Protein AF-A0A4Q4BDW3-F1 (afdb_monomer_lite)

pLDDT: mean 86.19, std 11.63, range [43.72, 97.38]

Sequence (101 aa):
MTHELFLALLGFAFVTSVTPGPNNMMLLASGVNFGFRRTLPHMLGISIGHALMVFLVGLGLAEVFKAWPPALVVLKVASVAYMLWLAWKIAQSGALGEGRA

Foldseek 3Di:
DVVVVVVVVVVVCVVVVPDDDPLVVVLVVCCLAPNDVRSVVSVVVVVVVVVVVVVVCVVDVVVVCVVPVVVVVVVVVVVVVVVVVVVVVVVPPPDDPPRDD

Secondary structure (DSSP, 8-state):
-HHHHHHHHHHHHHHHHHS--HHHHHHHHHHHHH-HHHHHHHHHHHHHHHHHHHHHIIIIIHHHHHH-HHHHHHHHHHHHHHHHHHHHHHHHS--------

Structure (mmCIF, N/CA/C/O backbone):
data_AF-A0A4Q4BDW3-F1
#
_entry.id   AF-A0A4Q4BDW3-F1
#
loop_
_atom_site.group_PDB
_atom_site.id
_atom_site.type_symbol
_atom_site.label_atom_id
_atom_site.label_alt_id
_atom_site.label_comp_id
_atom_site.label_asym_id
_atom_site.label_entity_id
_atom_site.label_seq_id
_atom_site.pdbx_PDB_ins_code
_atom_site.Cartn_x
_atom_site.Cartn_y
_atom_site.Cartn_z
_atom_site.occupancy
_atom_site.B_iso_or_equiv
_atom_site.auth_seq_id
_atom_site.auth_comp_id
_atom_site.auth_asym_id
_atom_site.auth_atom_id
_atom_site.pdbx_PDB_model_num
ATOM 1 N N . MET A 1 1 ? -10.631 -11.082 -23.581 1.00 63.12 1 MET A N 1
ATOM 2 C CA . MET A 1 1 ? -9.622 -10.060 -23.221 1.00 63.12 1 MET A CA 1
ATOM 3 C C . MET A 1 1 ? -10.125 -9.097 -22.147 1.00 63.12 1 MET A C 1
ATOM 5 O O . MET A 1 1 ? -9.585 -9.127 -21.054 1.00 63.12 1 MET A O 1
ATOM 9 N N . THR A 1 2 ? -11.181 -8.308 -22.369 1.00 83.25 2 THR A N 1
ATOM 10 C CA . THR A 1 2 ? -11.708 -7.375 -21.344 1.00 83.25 2 THR A CA 1
ATOM 11 C C . THR A 1 2 ? -12.345 -8.072 -20.137 1.00 83.25 2 THR A C 1
ATOM 13 O O . THR A 1 2 ? -12.089 -7.676 -19.005 1.00 83.25 2 THR A O 1
ATOM 16 N N . HIS A 1 3 ? -13.119 -9.143 -20.348 1.00 88.06 3 HIS A N 1
ATOM 17 C CA . HIS A 1 3 ? -13.745 -9.896 -19.249 1.00 88.06 3 HIS A CA 1
ATOM 18 C C . HIS A 1 3 ? -12.726 -10.610 -18.353 1.00 88.06 3 HIS A C 1
ATOM 20 O O . HIS A 1 3 ? -12.869 -10.598 -17.137 1.00 88.06 3 HIS A O 1
ATOM 26 N N . GLU A 1 4 ? -11.669 -11.176 -18.937 1.00 92.06 4 GLU A N 1
ATOM 27 C CA . GLU A 1 4 ? -10.588 -11.812 -18.174 1.00 92.06 4 GLU A CA 1
ATOM 28 C C . GLU A 1 4 ? -9.819 -10.796 -17.328 1.00 92.06 4 GLU A C 1
ATOM 30 O O . GLU A 1 4 ? -9.557 -11.055 -16.158 1.00 92.06 4 GLU A O 1
ATOM 35 N N . LEU A 1 5 ? -9.525 -9.613 -17.881 1.00 91.31 5 LEU A N 1
ATOM 36 C CA . LEU A 1 5 ? -8.869 -8.542 -17.133 1.00 91.31 5 LEU A CA 1
ATOM 37 C C . LEU A 1 5 ? -9.754 -8.028 -15.990 1.00 91.31 5 LEU A C 1
ATOM 39 O O . LEU A 1 5 ? -9.260 -7.772 -14.897 1.00 91.31 5 LEU A O 1
ATOM 43 N N . PHE A 1 6 ? -11.063 -7.914 -16.226 1.00 90.56 6 PHE A N 1
ATOM 44 C CA . PHE A 1 6 ? -12.021 -7.528 -15.193 1.00 90.56 6 PHE A CA 1
ATOM 45 C C . PHE A 1 6 ? -12.088 -8.560 -14.062 1.00 90.56 6 PHE A C 1
ATOM 47 O O . PHE A 1 6 ? -12.015 -8.191 -12.893 1.00 90.56 6 PHE A O 1
ATOM 54 N N . LEU A 1 7 ? -12.156 -9.853 -14.393 1.00 94.81 7 LEU A N 1
ATOM 55 C CA . LEU A 1 7 ? -12.129 -10.930 -13.401 1.00 94.81 7 LEU A CA 1
ATOM 56 C C . LEU A 1 7 ? -10.799 -10.967 -12.631 1.00 94.81 7 LEU A C 1
ATOM 58 O O . LEU A 1 7 ? -10.807 -11.130 -11.412 1.00 94.81 7 LEU A O 1
ATOM 62 N N . ALA A 1 8 ? -9.666 -10.750 -13.307 1.00 92.81 8 ALA A N 1
ATOM 63 C CA . ALA A 1 8 ? -8.356 -10.656 -12.665 1.00 92.81 8 ALA A CA 1
ATOM 64 C C . ALA A 1 8 ? -8.265 -9.452 -11.714 1.00 92.81 8 ALA A C 1
ATOM 66 O O . ALA A 1 8 ? -7.777 -9.588 -10.592 1.00 92.81 8 ALA A O 1
ATOM 67 N N . LEU A 1 9 ? -8.782 -8.290 -12.127 1.00 90.00 9 LEU A N 1
ATOM 68 C CA . LEU A 1 9 ? -8.849 -7.091 -11.293 1.00 90.00 9 LEU A CA 1
ATOM 69 C C . LEU A 1 9 ? -9.739 -7.313 -10.066 1.00 90.00 9 LEU A C 1
ATOM 71 O O . LEU A 1 9 ? -9.352 -6.929 -8.966 1.00 90.00 9 LEU A O 1
ATOM 75 N N . LEU A 1 10 ? -10.898 -7.959 -10.234 1.00 91.81 10 LEU A N 1
ATOM 76 C CA . LEU A 1 10 ? -11.780 -8.319 -9.124 1.00 91.81 10 LEU A CA 1
ATOM 77 C C . LEU A 1 10 ? -11.086 -9.257 -8.132 1.00 91.81 10 LEU A C 1
ATOM 79 O O . LEU A 1 10 ? -11.134 -9.009 -6.929 1.00 91.81 10 LEU A O 1
ATOM 83 N N . GLY A 1 11 ? -10.408 -10.298 -8.623 1.00 94.00 11 GLY A N 1
ATOM 84 C CA . GLY A 1 11 ? -9.644 -11.217 -7.779 1.00 94.00 11 GLY A CA 1
ATOM 85 C C . GLY A 1 11 ? -8.533 -10.502 -7.009 1.00 94.00 11 GLY A C 1
ATOM 86 O O . GLY A 1 11 ? -8.409 -10.668 -5.796 1.00 94.00 11 GLY A O 1
ATOM 87 N N . PHE A 1 12 ? -7.771 -9.642 -7.688 1.00 89.44 12 PHE A N 1
ATOM 88 C CA . PHE A 1 12 ? -6.740 -8.819 -7.062 1.00 89.44 12 PHE A CA 1
ATOM 89 C C . PHE A 1 12 ? -7.318 -7.884 -5.990 1.00 89.44 12 PHE A C 1
ATOM 91 O O . PHE A 1 12 ? -6.817 -7.853 -4.865 1.00 89.44 12 PHE A O 1
ATOM 98 N N . ALA A 1 13 ? -8.389 -7.153 -6.309 1.00 88.00 13 ALA A N 1
ATOM 99 C CA . ALA A 1 13 ? -9.048 -6.236 -5.384 1.00 88.00 13 ALA A CA 1
ATOM 100 C C . ALA A 1 13 ? -9.581 -6.968 -4.147 1.00 88.00 13 ALA A C 1
ATOM 102 O O . ALA A 1 13 ? -9.402 -6.488 -3.029 1.00 88.00 13 ALA A O 1
ATOM 103 N N . PHE A 1 14 ? -10.183 -8.146 -4.329 1.00 89.38 14 PHE A N 1
ATOM 104 C CA . PHE A 1 14 ? -10.676 -8.971 -3.231 1.00 89.38 14 PHE A CA 1
ATOM 105 C C . PHE A 1 14 ? -9.542 -9.423 -2.309 1.00 89.38 14 PHE A C 1
ATOM 107 O O . PHE A 1 14 ? -9.590 -9.155 -1.110 1.00 89.38 14 PHE A O 1
ATOM 114 N N . VAL A 1 15 ? -8.496 -10.051 -2.859 1.00 89.62 15 VAL A N 1
ATOM 115 C CA . VAL A 1 15 ? -7.368 -10.559 -2.062 1.00 89.62 15 VAL A CA 1
ATOM 116 C C . VAL A 1 15 ? -6.703 -9.420 -1.294 1.00 89.62 15 VAL A C 1
ATOM 118 O O . VAL A 1 15 ? -6.548 -9.515 -0.082 1.00 89.62 15 VAL A O 1
ATOM 121 N N . THR A 1 16 ? -6.380 -8.316 -1.968 1.00 81.81 16 THR A N 1
ATOM 122 C CA . THR A 1 16 ? -5.709 -7.168 -1.337 1.00 81.81 16 THR A CA 1
ATOM 123 C C . THR A 1 16 ? -6.578 -6.447 -0.306 1.00 81.81 16 THR A C 1
ATOM 125 O O . THR A 1 16 ? -6.050 -5.931 0.678 1.00 81.81 16 THR A O 1
ATOM 128 N N . SER A 1 17 ? -7.903 -6.439 -0.483 1.00 82.75 17 SER A N 1
ATOM 129 C CA . SER A 1 17 ? -8.828 -5.814 0.471 1.00 82.75 17 SER A CA 1
ATOM 130 C C . SER A 1 17 ? -9.103 -6.688 1.691 1.00 82.75 17 SER A C 1
ATOM 132 O O . SER A 1 17 ? -9.281 -6.154 2.780 1.00 82.75 17 SER A O 1
ATOM 134 N N . VAL A 1 18 ? -9.132 -8.015 1.538 1.00 82.62 18 VAL A N 1
ATOM 135 C CA . VAL A 1 18 ? -9.395 -8.949 2.646 1.00 82.62 18 VAL A CA 1
ATOM 136 C C . VAL A 1 18 ? -8.133 -9.222 3.467 1.00 82.62 18 VAL A C 1
ATOM 138 O O . VAL A 1 18 ? -8.227 -9.493 4.664 1.00 82.62 18 VAL A O 1
ATOM 141 N N . THR A 1 19 ? -6.940 -9.124 2.870 1.00 83.12 19 THR A N 1
ATOM 142 C CA . THR A 1 19 ? -5.692 -9.356 3.607 1.00 83.12 19 THR A CA 1
ATOM 143 C C . THR A 1 19 ? -5.500 -8.344 4.742 1.00 83.12 19 THR A C 1
ATOM 145 O O . THR A 1 19 ? -5.667 -7.137 4.528 1.00 83.12 19 THR A O 1
ATOM 148 N N . PRO A 1 20 ? -5.118 -8.794 5.952 1.00 74.50 20 PRO A N 1
ATOM 149 C CA . PRO A 1 20 ? -4.786 -7.887 7.039 1.00 74.50 20 PRO A CA 1
ATOM 150 C C . PRO A 1 20 ? -3.531 -7.094 6.666 1.00 74.50 20 PRO A C 1
ATOM 152 O O . PRO A 1 20 ? -2.435 -7.635 6.542 1.00 74.50 20 PRO A O 1
ATOM 155 N N . GLY A 1 21 ? -3.717 -5.793 6.461 1.00 79.75 21 GLY A N 1
ATOM 156 C CA . GLY A 1 21 ? -2.667 -4.848 6.107 1.00 79.75 21 GLY A CA 1
ATOM 157 C C . GLY A 1 21 ? -2.768 -3.565 6.932 1.00 79.75 21 GLY A C 1
ATOM 158 O O . GLY A 1 21 ? -3.757 -3.363 7.637 1.00 79.75 21 GLY A O 1
ATOM 159 N N . PRO A 1 22 ? -1.779 -2.664 6.840 1.00 81.50 22 PRO A N 1
ATOM 160 C CA . PRO A 1 22 ? -1.696 -1.477 7.694 1.00 81.50 22 PRO A CA 1
ATOM 161 C C . PRO A 1 22 ? -2.932 -0.582 7.587 1.00 81.50 22 PRO A C 1
ATOM 163 O O . PRO A 1 22 ? -3.513 -0.214 8.601 1.00 81.50 22 PRO A O 1
ATOM 166 N N . ASN A 1 23 ? -3.397 -0.324 6.362 1.00 88.19 23 ASN A N 1
ATOM 167 C CA . ASN A 1 23 ? -4.598 0.473 6.105 1.00 88.19 23 ASN A CA 1
ATOM 168 C C . ASN A 1 23 ? -5.858 -0.175 6.703 1.00 88.19 23 ASN A C 1
ATOM 170 O O . ASN A 1 23 ? -6.655 0.503 7.344 1.00 88.19 23 ASN A O 1
ATOM 174 N N . ASN A 1 24 ? -6.009 -1.495 6.564 1.00 87.88 24 ASN A N 1
ATOM 175 C CA . ASN A 1 24 ? -7.150 -2.234 7.110 1.00 87.88 24 ASN A CA 1
ATOM 176 C C . ASN A 1 24 ? -7.121 -2.275 8.644 1.00 87.88 24 ASN A C 1
ATOM 178 O O . ASN A 1 24 ? -8.153 -2.089 9.283 1.00 87.88 24 ASN A O 1
ATOM 182 N N . MET A 1 25 ? -5.940 -2.442 9.246 1.00 85.69 25 MET A N 1
ATOM 183 C CA . MET A 1 25 ? -5.756 -2.395 10.700 1.00 85.69 25 MET A CA 1
ATOM 184 C C . MET A 1 25 ? -6.001 -0.989 11.259 1.00 85.69 25 MET A C 1
ATOM 186 O O . MET A 1 25 ? -6.603 -0.846 12.320 1.00 85.69 25 MET A O 1
ATOM 190 N N . MET A 1 26 ? -5.594 0.058 10.536 1.00 87.06 26 MET A N 1
ATOM 191 C CA . MET A 1 26 ? -5.894 1.448 10.889 1.00 87.06 26 MET A CA 1
ATOM 192 C C . MET A 1 26 ? -7.392 1.747 10.804 1.00 87.06 26 MET A C 1
ATOM 194 O O . MET A 1 26 ? -7.921 2.426 11.681 1.00 87.06 26 MET A O 1
ATOM 198 N N . LEU A 1 27 ? -8.089 1.217 9.796 1.00 89.50 27 LEU A N 1
ATOM 199 C CA . LEU A 1 27 ? -9.544 1.328 9.687 1.00 89.50 27 LEU A CA 1
ATOM 200 C C . LEU A 1 27 ? -10.267 0.553 10.785 1.00 89.50 27 LEU A C 1
ATOM 202 O O . LEU A 1 27 ? -11.215 1.084 11.355 1.00 89.50 27 LEU A O 1
ATOM 206 N N . LEU A 1 28 ? -9.801 -0.650 11.127 1.00 87.31 28 LEU A N 1
ATOM 207 C CA . LEU A 1 28 ? -10.318 -1.416 12.259 1.00 87.31 28 LEU A CA 1
ATOM 208 C C . LEU A 1 28 ? -10.143 -0.633 13.564 1.00 87.31 28 LEU A C 1
ATOM 210 O O . LEU A 1 28 ? -11.114 -0.417 14.284 1.00 87.31 28 LEU A O 1
ATOM 214 N N . ALA A 1 29 ? -8.935 -0.135 13.835 1.00 86.19 29 ALA A N 1
ATOM 215 C CA . ALA A 1 29 ? -8.663 0.694 15.003 1.00 86.19 29 ALA A CA 1
ATOM 216 C C . ALA A 1 29 ? -9.519 1.970 14.998 1.00 86.19 29 ALA A C 1
ATOM 218 O O . ALA A 1 29 ? -10.076 2.339 16.028 1.00 86.19 29 ALA A O 1
ATOM 219 N N . SER A 1 30 ? -9.680 2.632 13.851 1.00 87.31 30 SER A N 1
ATOM 220 C CA . SER A 1 30 ? -10.534 3.815 13.733 1.00 87.31 30 SER A CA 1
ATOM 221 C C . SER A 1 30 ? -12.006 3.481 13.992 1.00 87.31 30 SER A C 1
ATOM 223 O O . SER A 1 30 ? -12.679 4.221 14.703 1.00 87.31 30 SER A O 1
ATOM 225 N N . GLY A 1 31 ? -12.495 2.357 13.469 1.00 90.56 31 GLY A N 1
ATOM 226 C CA . GLY A 1 31 ? -13.867 1.898 13.656 1.00 90.56 31 GLY A CA 1
ATOM 227 C C . GLY A 1 31 ? -14.166 1.543 15.109 1.00 90.56 31 GLY A C 1
ATOM 228 O O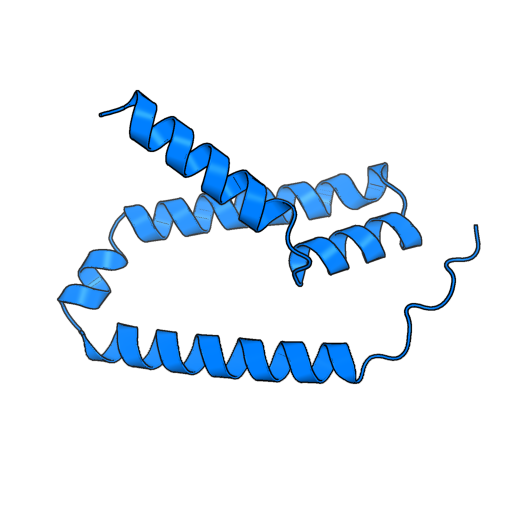 . GLY A 1 31 ? -15.194 1.967 15.629 1.00 90.56 31 GLY A O 1
ATOM 229 N N . VAL A 1 32 ? -13.245 0.840 15.776 1.00 89.88 32 VAL A N 1
ATOM 230 C CA . VAL A 1 32 ? -13.356 0.480 17.199 1.00 89.88 32 VAL A CA 1
ATOM 231 C C . VAL A 1 32 ? -13.293 1.719 18.098 1.00 89.88 32 VAL A C 1
ATOM 233 O O . VAL A 1 32 ? -14.083 1.827 19.027 1.00 89.88 32 VAL A O 1
ATOM 236 N N . ASN A 1 33 ? -12.402 2.678 17.819 1.00 88.12 33 ASN A N 1
ATOM 237 C CA . ASN A 1 33 ? -12.205 3.847 18.689 1.00 88.12 33 ASN A CA 1
ATOM 238 C C . ASN A 1 33 ? -13.174 5.013 18.418 1.00 88.12 33 ASN A C 1
ATOM 240 O O . ASN A 1 33 ? -13.495 5.766 19.334 1.00 88.12 33 ASN A O 1
ATOM 244 N N . PHE A 1 34 ? -13.624 5.210 17.173 1.00 89.38 34 PHE A N 1
ATOM 245 C CA . PHE A 1 34 ? -14.406 6.392 16.773 1.00 89.38 34 PHE A CA 1
ATOM 246 C C . PHE A 1 34 ? -15.794 6.064 16.192 1.00 89.38 34 PHE A C 1
ATOM 248 O O . PHE A 1 34 ? -16.626 6.971 16.056 1.00 89.38 34 PHE A O 1
ATOM 255 N N . GLY A 1 35 ? -16.068 4.793 15.881 1.00 90.94 35 GLY A N 1
ATOM 256 C CA . GLY A 1 35 ? -17.311 4.325 15.268 1.00 90.94 35 GLY A CA 1
ATOM 257 C C . GLY A 1 35 ? -17.371 4.524 13.748 1.00 90.94 35 GLY A C 1
ATOM 258 O O . GLY A 1 35 ? -16.752 5.423 13.180 1.00 90.94 35 GLY A O 1
ATOM 259 N N . PHE A 1 36 ? -18.200 3.717 13.074 1.00 89.56 36 PHE A N 1
ATOM 260 C CA . PHE A 1 36 ? -18.263 3.625 11.605 1.00 89.56 36 PHE A CA 1
ATOM 261 C C . PHE A 1 36 ? -18.416 4.976 10.886 1.00 89.56 36 PHE A C 1
ATOM 263 O O . PHE A 1 36 ? -17.678 5.279 9.947 1.00 89.56 36 PHE A O 1
ATOM 270 N N . ARG A 1 37 ? -19.342 5.830 11.349 1.00 91.19 37 ARG A N 1
ATOM 271 C CA . ARG A 1 37 ? -19.611 7.133 10.716 1.00 91.19 37 ARG A CA 1
ATOM 272 C C . ARG A 1 37 ? -18.403 8.070 10.740 1.00 91.19 37 ARG A C 1
ATOM 274 O O . ARG A 1 37 ? -18.210 8.821 9.790 1.00 91.19 37 ARG A O 1
ATOM 281 N N . ARG A 1 38 ? -17.589 8.029 11.800 1.00 90.75 38 ARG A N 1
ATOM 282 C CA . ARG A 1 38 ? -16.391 8.876 11.928 1.00 90.75 38 ARG A CA 1
ATOM 283 C C . ARG A 1 38 ? -15.180 8.299 11.196 1.00 90.75 38 ARG A C 1
ATOM 285 O O . ARG A 1 38 ? -14.246 9.038 10.910 1.00 90.75 38 ARG A O 1
ATOM 292 N N . THR A 1 39 ? -15.221 7.021 10.833 1.00 93.31 39 THR A N 1
ATOM 293 C CA . THR A 1 39 ? -14.203 6.357 10.008 1.00 93.31 39 THR A CA 1
ATOM 294 C C . THR A 1 39 ? -14.418 6.579 8.503 1.00 93.31 39 THR A C 1
ATOM 296 O O . THR A 1 39 ? -13.481 6.402 7.727 1.00 93.31 39 THR A O 1
ATOM 299 N N . LEU A 1 40 ? -15.602 7.037 8.063 1.00 94.12 40 LEU A N 1
ATOM 300 C CA . LEU A 1 40 ? -15.894 7.326 6.646 1.00 94.12 40 LEU A CA 1
ATOM 301 C C . LEU A 1 40 ? -14.869 8.258 5.970 1.00 94.12 40 LEU A C 1
ATOM 303 O O . LEU A 1 40 ? -14.376 7.891 4.903 1.00 94.12 40 LEU A O 1
ATOM 307 N N . PRO A 1 41 ? -14.469 9.404 6.559 1.00 93.94 41 PRO A N 1
ATOM 308 C CA . PRO A 1 41 ? -13.434 10.254 5.968 1.00 93.94 41 PRO A CA 1
ATOM 309 C C . PRO A 1 41 ? -12.083 9.542 5.820 1.00 93.94 41 PRO A C 1
ATOM 311 O O . PRO A 1 41 ? -11.391 9.745 4.827 1.00 93.94 41 PRO A O 1
ATOM 314 N N . HIS A 1 42 ? -11.724 8.668 6.768 1.00 91.56 42 HIS A N 1
ATOM 315 C CA . HIS A 1 42 ? -10.494 7.874 6.707 1.00 91.56 42 HIS A CA 1
ATOM 316 C C . HIS A 1 42 ? -10.550 6.865 5.546 1.00 91.56 42 HIS A C 1
ATOM 318 O O . HIS A 1 42 ? -9.610 6.779 4.758 1.00 91.56 42 HIS A O 1
ATOM 324 N N . MET A 1 43 ? -11.672 6.151 5.389 1.00 91.75 43 MET A N 1
ATOM 325 C CA . MET A 1 43 ? -11.891 5.217 4.271 1.00 91.75 43 MET A CA 1
ATOM 326 C C . MET A 1 43 ? -11.834 5.920 2.913 1.00 91.75 43 MET A C 1
ATOM 328 O O . MET A 1 43 ? -11.195 5.425 1.981 1.00 91.75 43 MET A O 1
ATOM 332 N N . LEU A 1 44 ? -12.472 7.088 2.800 1.00 94.12 44 LEU A N 1
ATOM 333 C CA . LEU A 1 44 ? -12.448 7.892 1.579 1.00 94.12 44 LEU A CA 1
ATOM 334 C C . LEU A 1 44 ? -11.040 8.406 1.274 1.00 94.12 44 LEU A C 1
ATOM 336 O O . LEU A 1 44 ? -10.611 8.325 0.127 1.00 94.12 44 LEU A O 1
ATOM 340 N N . GLY A 1 45 ? -10.298 8.860 2.287 1.00 94.38 45 GLY A N 1
ATOM 341 C CA . GLY A 1 45 ? -8.907 9.284 2.133 1.00 94.38 45 GLY A CA 1
ATOM 342 C C . GLY A 1 45 ? -8.017 8.175 1.569 1.00 94.38 45 GLY A C 1
ATOM 343 O O . GLY A 1 45 ? -7.294 8.407 0.602 1.00 94.38 45 GLY A O 1
ATOM 344 N N . ILE A 1 46 ? -8.130 6.952 2.105 1.00 92.62 46 ILE A N 1
ATOM 345 C CA . ILE A 1 46 ? -7.408 5.782 1.576 1.00 92.62 46 ILE A CA 1
ATOM 346 C C . ILE A 1 46 ? -7.824 5.499 0.128 1.00 92.62 46 ILE A C 1
ATOM 348 O O . ILE A 1 46 ? -6.965 5.304 -0.728 1.00 92.62 46 ILE A O 1
ATOM 352 N N . SER A 1 47 ? -9.128 5.496 -0.157 1.00 90.44 47 SER A N 1
ATOM 353 C CA . SER A 1 47 ? -9.659 5.152 -1.483 1.00 90.44 47 SER A CA 1
ATOM 354 C C . SER A 1 47 ? -9.217 6.151 -2.556 1.00 90.44 47 SER A C 1
ATOM 356 O O . SER A 1 47 ? -8.732 5.755 -3.614 1.00 90.44 47 SER A O 1
ATOM 358 N N . ILE A 1 48 ? -9.327 7.451 -2.266 1.00 95.19 48 ILE A N 1
ATOM 359 C CA . ILE A 1 48 ? -8.905 8.530 -3.169 1.00 95.19 48 ILE A CA 1
ATOM 360 C C . ILE A 1 48 ? -7.386 8.506 -3.348 1.00 95.19 48 ILE A C 1
ATOM 362 O O . ILE A 1 48 ? -6.904 8.602 -4.475 1.00 95.19 48 ILE A O 1
ATOM 366 N N . GLY A 1 49 ? -6.628 8.332 -2.261 1.00 93.62 49 GLY A N 1
ATOM 367 C CA . GLY A 1 49 ? -5.171 8.229 -2.318 1.00 93.62 49 GLY A CA 1
ATOM 368 C C . GLY A 1 49 ? -4.704 7.054 -3.180 1.00 93.62 49 GLY A C 1
ATOM 369 O O . GLY A 1 49 ? -3.816 7.222 -4.014 1.00 93.62 49 GLY A O 1
ATOM 370 N N . HIS A 1 50 ? -5.344 5.889 -3.044 1.00 89.75 50 HIS A N 1
ATOM 371 C CA . HIS A 1 50 ? -5.057 4.717 -3.871 1.00 89.75 50 HIS A CA 1
ATOM 372 C C . HIS A 1 50 ? -5.380 4.987 -5.346 1.00 89.75 50 HIS A C 1
ATOM 374 O O . HIS A 1 50 ? -4.540 4.743 -6.212 1.00 89.75 50 HIS A O 1
ATOM 380 N N . ALA A 1 51 ? -6.567 5.522 -5.645 1.00 90.38 51 ALA A N 1
ATOM 381 C CA . ALA A 1 51 ? -6.966 5.835 -7.016 1.00 90.38 51 ALA A CA 1
ATOM 382 C C . ALA A 1 51 ? -5.990 6.820 -7.681 1.00 90.38 51 ALA A C 1
ATOM 384 O O . ALA A 1 51 ? -5.557 6.593 -8.811 1.00 90.38 51 ALA A O 1
ATOM 385 N N . LEU A 1 52 ? -5.586 7.868 -6.957 1.00 93.88 52 LEU A N 1
ATOM 386 C CA . LEU A 1 52 ? -4.604 8.838 -7.431 1.00 93.88 52 LEU A CA 1
ATOM 387 C C . LEU A 1 52 ? -3.233 8.192 -7.668 1.00 93.88 52 LEU A C 1
ATOM 389 O O . LEU A 1 52 ? -2.619 8.436 -8.702 1.00 93.88 52 LEU A O 1
ATOM 393 N N . MET A 1 53 ? -2.764 7.343 -6.749 1.00 91.38 53 MET A N 1
ATOM 394 C CA . MET A 1 53 ? -1.512 6.601 -6.918 1.00 91.38 53 MET A CA 1
ATOM 395 C C . MET A 1 53 ? -1.544 5.754 -8.196 1.00 91.38 53 MET A C 1
ATOM 397 O O . MET A 1 53 ? -0.637 5.865 -9.017 1.00 91.38 53 MET A O 1
ATOM 401 N N . VAL A 1 54 ? -2.579 4.929 -8.389 1.00 89.38 54 VAL A N 1
ATOM 402 C CA . VAL A 1 54 ? -2.716 4.066 -9.577 1.00 89.38 54 VAL A CA 1
ATOM 403 C C . VAL A 1 54 ? -2.765 4.899 -10.853 1.00 89.38 54 VAL A C 1
ATOM 405 O O . VAL A 1 54 ? -2.103 4.559 -11.833 1.00 89.38 54 VAL A O 1
ATOM 408 N N . PHE A 1 55 ? -3.494 6.014 -10.831 1.00 90.12 55 PHE A N 1
ATOM 409 C CA . PHE A 1 55 ? -3.565 6.938 -11.955 1.00 90.12 55 PHE A CA 1
ATOM 410 C C . PHE A 1 55 ? -2.186 7.506 -12.321 1.00 90.12 55 PHE A C 1
ATOM 412 O O . PHE A 1 55 ? -1.778 7.428 -13.477 1.00 90.12 55 PHE A O 1
ATO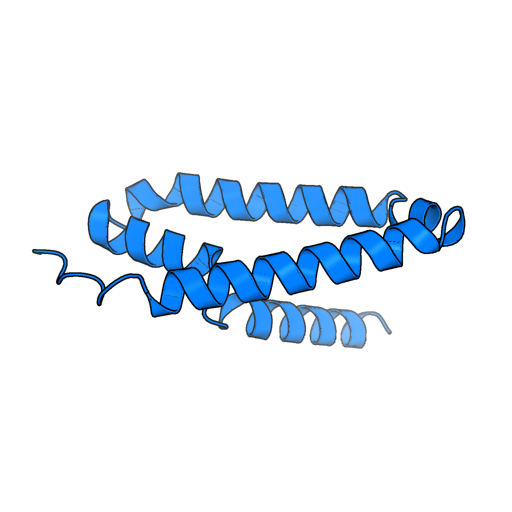M 419 N N . LEU A 1 56 ? -1.424 8.000 -11.339 1.00 89.94 56 LEU A N 1
ATOM 420 C CA . LEU A 1 56 ? -0.068 8.518 -11.555 1.00 89.94 56 LEU A CA 1
ATOM 421 C C . LEU A 1 56 ? 0.901 7.436 -12.054 1.00 89.94 56 LEU A C 1
ATOM 423 O O . LEU A 1 56 ? 1.735 7.699 -12.920 1.00 89.94 56 LEU A O 1
ATOM 427 N N . VAL A 1 57 ? 0.777 6.208 -11.543 1.00 88.06 57 VAL A N 1
ATOM 428 C CA . VAL A 1 57 ? 1.572 5.066 -12.015 1.00 88.06 57 VAL A CA 1
ATOM 429 C C . VAL A 1 57 ? 1.271 4.778 -13.487 1.00 88.06 57 VAL A C 1
ATOM 431 O O . VAL A 1 57 ? 2.203 4.625 -14.280 1.00 88.06 57 VAL A O 1
ATOM 434 N N . GLY A 1 58 ? -0.014 4.760 -13.854 1.00 86.44 58 GLY A N 1
ATOM 435 C CA . GLY A 1 58 ? -0.481 4.528 -15.221 1.00 86.44 58 GLY A CA 1
ATOM 436 C C . GLY A 1 58 ? -0.109 5.638 -16.206 1.00 86.44 58 GLY A C 1
ATOM 437 O O . GLY A 1 58 ? 0.114 5.348 -17.377 1.00 86.44 58 GLY A O 1
ATOM 438 N N . LEU A 1 59 ? 0.016 6.886 -15.743 1.00 87.62 59 LEU A N 1
ATOM 439 C CA . LEU A 1 59 ? 0.392 8.022 -16.590 1.00 87.62 59 LEU A CA 1
ATOM 440 C C . LEU A 1 59 ? 1.850 7.999 -17.069 1.00 87.62 59 LEU A C 1
ATOM 442 O O . LEU A 1 59 ? 2.154 8.653 -18.064 1.00 87.62 59 LEU A O 1
ATOM 446 N N . GLY A 1 60 ? 2.758 7.284 -16.399 1.00 83.19 60 GLY A N 1
ATOM 447 C CA . GLY A 1 60 ? 4.146 7.248 -16.873 1.00 83.19 60 GLY A CA 1
ATOM 448 C C . GLY A 1 60 ? 5.219 6.868 -15.865 1.00 83.19 60 GLY A C 1
ATOM 449 O O . GLY A 1 60 ? 6.391 6.837 -16.236 1.00 83.19 60 GLY A O 1
ATOM 450 N N . LEU A 1 61 ? 4.881 6.527 -14.616 1.00 84.19 61 LEU A N 1
ATOM 451 C CA . LEU A 1 61 ? 5.900 6.054 -13.669 1.00 84.19 61 LEU A CA 1
ATOM 452 C C . LEU A 1 61 ? 6.602 4.783 -14.180 1.00 84.19 61 LEU A C 1
ATOM 454 O O . LEU A 1 61 ? 7.795 4.590 -13.956 1.00 84.19 61 LEU A O 1
ATOM 458 N N . ALA A 1 62 ? 5.881 3.946 -14.931 1.00 82.62 62 ALA A N 1
ATOM 459 C CA . ALA A 1 62 ? 6.458 2.789 -15.608 1.00 82.62 62 ALA A CA 1
ATOM 460 C C . ALA A 1 62 ? 7.560 3.174 -16.615 1.00 82.62 62 ALA A C 1
ATOM 462 O O . ALA A 1 62 ? 8.561 2.466 -16.723 1.00 82.62 62 ALA A O 1
ATOM 463 N N . GLU A 1 63 ? 7.420 4.306 -17.310 1.00 86.88 63 GLU A N 1
ATOM 464 C CA . GLU A 1 63 ? 8.431 4.801 -18.251 1.00 86.88 63 GLU A CA 1
ATOM 465 C C . GLU A 1 63 ? 9.677 5.313 -17.521 1.00 86.88 63 GLU A C 1
ATOM 467 O O . GLU A 1 63 ? 10.794 5.085 -17.981 1.00 86.88 63 GLU A O 1
ATOM 472 N N . VAL A 1 64 ? 9.515 5.895 -16.326 1.00 86.75 64 VAL A N 1
ATOM 473 C CA . VAL A 1 64 ? 10.646 6.280 -15.463 1.00 86.75 64 VAL A CA 1
ATOM 474 C C . VAL A 1 64 ? 11.491 5.059 -15.095 1.00 86.75 64 VAL A C 1
ATOM 476 O O . VAL A 1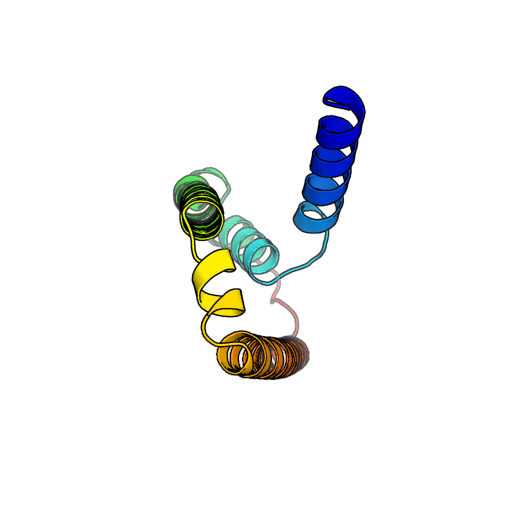 64 ? 12.718 5.112 -15.170 1.00 86.75 64 VAL A O 1
ATOM 479 N N . PHE A 1 65 ? 10.857 3.933 -14.753 1.00 88.62 65 PHE A N 1
ATOM 480 C CA . PHE A 1 65 ? 11.581 2.699 -14.430 1.00 88.62 65 PHE A CA 1
ATOM 481 C C . PHE A 1 65 ? 12.275 2.064 -15.640 1.00 88.62 65 PHE A C 1
ATOM 483 O O . PHE A 1 65 ? 13.312 1.427 -15.467 1.00 88.62 65 PHE A O 1
ATOM 490 N N . LYS A 1 66 ? 11.744 2.246 -16.855 1.00 87.81 66 LYS A N 1
ATOM 491 C CA . LYS A 1 66 ? 12.418 1.816 -18.091 1.00 87.81 66 LYS A CA 1
ATOM 492 C C . LYS A 1 66 ? 13.621 2.703 -18.415 1.00 87.81 66 LYS A C 1
ATOM 494 O O . LYS A 1 66 ? 14.661 2.185 -18.807 1.00 87.81 66 LYS A O 1
ATOM 499 N N . ALA A 1 67 ? 13.487 4.017 -18.230 1.00 92.56 67 ALA A N 1
ATOM 500 C CA . ALA A 1 67 ? 14.550 4.983 -18.490 1.00 92.56 67 ALA A CA 1
ATOM 501 C C . ALA A 1 67 ? 15.699 4.889 -17.470 1.00 92.56 67 ALA A C 1
ATOM 503 O O . ALA A 1 67 ? 16.863 5.018 -17.841 1.00 92.56 67 ALA A O 1
ATOM 504 N N . TRP A 1 68 ? 15.388 4.628 -16.195 1.00 93.44 68 TRP A N 1
ATOM 505 C CA . TRP A 1 68 ? 16.371 4.445 -15.125 1.00 93.44 68 TRP A CA 1
ATOM 506 C C . TRP A 1 68 ? 16.095 3.141 -14.349 1.00 93.44 68 TRP A C 1
ATOM 508 O O . TRP A 1 68 ? 15.462 3.156 -13.286 1.00 93.44 68 TRP A O 1
ATOM 518 N N . PRO A 1 69 ? 16.608 1.991 -14.826 1.00 90.19 69 PRO A N 1
ATOM 519 C CA . PRO A 1 69 ? 16.374 0.688 -14.195 1.00 90.19 69 PRO A CA 1
ATOM 520 C C . PRO A 1 69 ? 16.781 0.585 -12.711 1.00 90.19 69 PRO A C 1
ATOM 522 O O . PRO A 1 69 ? 16.049 -0.048 -11.941 1.00 90.19 69 PRO A O 1
ATOM 525 N N . PRO A 1 70 ? 17.873 1.226 -12.234 1.00 95.25 70 PRO A N 1
ATOM 526 C CA . PRO A 1 70 ? 18.221 1.180 -10.812 1.00 95.25 70 PRO A CA 1
ATOM 527 C C . PRO A 1 70 ? 17.151 1.757 -9.869 1.00 95.25 70 PRO A C 1
ATOM 529 O O . PRO A 1 70 ? 17.100 1.367 -8.706 1.00 95.25 70 PRO A O 1
ATOM 532 N N . ALA A 1 71 ? 16.266 2.640 -10.343 1.00 92.56 71 ALA A N 1
ATOM 533 C CA . ALA A 1 71 ? 15.232 3.266 -9.519 1.00 92.56 71 ALA A CA 1
ATOM 534 C C . ALA A 1 71 ? 14.204 2.227 -9.059 1.00 92.56 71 ALA A C 1
ATOM 536 O O . ALA A 1 71 ? 13.776 2.240 -7.906 1.00 92.56 71 ALA A O 1
ATOM 537 N N . LEU A 1 72 ? 13.874 1.272 -9.935 1.00 91.44 72 LEU A N 1
ATOM 538 C CA . LEU A 1 72 ? 13.002 0.152 -9.601 1.00 91.44 72 LEU A CA 1
ATOM 539 C C . LEU A 1 72 ? 13.641 -0.761 -8.548 1.00 91.44 72 LEU A C 1
ATOM 541 O O . LEU A 1 72 ? 12.957 -1.223 -7.637 1.00 91.44 72 LEU A O 1
ATOM 545 N N . VAL A 1 73 ? 14.952 -1.004 -8.648 1.00 94.50 73 VAL A N 1
ATOM 546 C CA . VAL A 1 73 ? 15.689 -1.824 -7.674 1.00 94.50 73 VAL A CA 1
ATOM 547 C C . VAL A 1 73 ? 15.696 -1.148 -6.306 1.00 94.50 73 VAL A C 1
ATOM 549 O O . VAL A 1 73 ? 15.347 -1.787 -5.315 1.00 94.50 73 VAL A O 1
ATOM 552 N N . VAL A 1 74 ? 16.019 0.147 -6.251 1.00 96.12 74 VAL A N 1
ATOM 553 C CA . VAL A 1 74 ? 15.994 0.932 -5.008 1.00 96.12 74 VAL A CA 1
ATOM 554 C C . VAL A 1 74 ? 14.598 0.929 -4.397 1.00 96.12 74 VAL A C 1
ATOM 556 O O . VAL A 1 74 ? 14.455 0.617 -3.217 1.00 96.12 74 VAL A O 1
ATOM 559 N N . LEU A 1 75 ? 13.561 1.201 -5.197 1.00 93.94 75 LEU A N 1
ATOM 560 C CA . LEU A 1 75 ? 12.177 1.179 -4.732 1.00 93.94 75 LEU A CA 1
ATOM 561 C C . LEU A 1 75 ? 11.790 -0.197 -4.182 1.00 93.94 75 LEU A C 1
ATOM 563 O O . LEU A 1 75 ? 11.168 -0.282 -3.125 1.00 93.94 75 LEU A O 1
ATOM 567 N N . LYS A 1 76 ? 12.177 -1.280 -4.864 1.00 93.88 76 LYS A N 1
ATOM 568 C CA . LYS A 1 76 ? 11.897 -2.652 -4.427 1.00 93.88 76 LYS A CA 1
ATOM 569 C C . LYS A 1 76 ? 12.569 -2.960 -3.090 1.00 93.88 76 LYS A C 1
ATOM 571 O O . LYS A 1 76 ? 11.907 -3.464 -2.186 1.00 93.88 76 LYS A O 1
ATOM 576 N N . VAL A 1 77 ? 13.852 -2.632 -2.946 1.00 97.19 77 VAL A N 1
ATOM 577 C CA . VAL A 1 77 ? 14.602 -2.840 -1.698 1.00 97.19 77 VAL A CA 1
ATOM 578 C C . VAL A 1 77 ? 14.007 -2.004 -0.566 1.00 97.19 77 VAL A C 1
ATOM 580 O O . VAL A 1 77 ? 13.746 -2.541 0.508 1.00 97.19 77 VAL A O 1
ATOM 583 N N . ALA A 1 78 ? 13.709 -0.726 -0.816 1.00 97.38 78 ALA A N 1
ATOM 584 C CA . ALA A 1 78 ? 13.059 0.153 0.153 1.00 97.38 78 ALA A CA 1
ATOM 585 C C . ALA A 1 78 ? 11.682 -0.379 0.583 1.00 97.38 78 ALA A C 1
ATOM 587 O O . ALA A 1 78 ? 11.374 -0.390 1.773 1.00 97.38 78 ALA A O 1
ATOM 588 N N . SER A 1 79 ? 10.882 -0.884 -0.360 1.00 93.38 79 SER A N 1
ATOM 589 C CA . SER A 1 79 ? 9.563 -1.465 -0.076 1.00 93.38 79 SER A CA 1
ATOM 590 C C . SER A 1 79 ? 9.667 -2.695 0.823 1.00 93.38 79 SER A C 1
ATOM 592 O O . SER A 1 79 ? 8.936 -2.805 1.805 1.00 93.38 79 SER A O 1
ATOM 594 N N . VAL A 1 80 ? 10.600 -3.606 0.524 1.00 96.12 80 VAL A N 1
ATOM 595 C CA . VAL A 1 80 ? 10.831 -4.802 1.346 1.00 96.12 80 VAL A CA 1
ATOM 596 C C . VAL A 1 80 ? 11.322 -4.411 2.738 1.00 96.12 80 VAL A C 1
ATOM 598 O O . VAL A 1 80 ? 10.775 -4.891 3.728 1.00 96.12 80 VAL A O 1
ATOM 601 N N . ALA A 1 81 ? 12.301 -3.508 2.832 1.00 97.12 81 ALA A N 1
ATOM 602 C CA . ALA A 1 81 ? 12.821 -3.030 4.110 1.00 97.12 81 ALA A CA 1
ATOM 603 C C . ALA A 1 81 ? 11.719 -2.389 4.967 1.00 97.12 81 ALA A C 1
ATOM 605 O O . ALA A 1 81 ? 11.598 -2.693 6.153 1.00 97.12 81 ALA A O 1
ATOM 606 N N . TYR A 1 82 ? 10.870 -1.561 4.354 1.00 93.31 82 TYR A N 1
ATOM 607 C CA . TYR A 1 82 ? 9.735 -0.940 5.027 1.00 93.31 82 TYR A CA 1
ATOM 608 C C . TYR A 1 82 ? 8.702 -1.970 5.500 1.00 93.31 82 TYR A C 1
ATOM 610 O O . TYR A 1 82 ? 8.239 -1.886 6.634 1.00 93.31 82 TYR A O 1
ATOM 618 N N . MET A 1 83 ? 8.369 -2.971 4.679 1.00 90.44 83 MET A N 1
ATOM 619 C CA . MET A 1 83 ? 7.446 -4.043 5.069 1.00 90.44 83 MET A CA 1
ATOM 620 C C . MET A 1 83 ? 7.988 -4.893 6.218 1.00 90.44 83 MET A C 1
ATOM 622 O O . MET A 1 83 ? 7.240 -5.197 7.143 1.00 90.44 83 MET A O 1
ATOM 626 N N . LEU A 1 84 ? 9.281 -5.228 6.209 1.00 93.81 84 LEU A N 1
ATOM 627 C CA . LEU A 1 84 ? 9.924 -5.939 7.316 1.00 93.81 84 LEU A CA 1
ATOM 628 C C . LEU A 1 84 ? 9.907 -5.106 8.600 1.00 93.81 84 LEU A C 1
ATOM 630 O O . LEU A 1 84 ? 9.543 -5.613 9.659 1.00 93.81 84 LEU A O 1
ATOM 634 N N . TRP A 1 85 ? 10.244 -3.819 8.500 1.00 92.62 85 TRP A N 1
ATOM 635 C CA . TRP A 1 85 ? 10.179 -2.893 9.628 1.00 92.62 85 TRP A CA 1
ATOM 636 C C . TRP A 1 85 ? 8.758 -2.774 10.189 1.00 92.62 85 TRP A C 1
ATOM 638 O O . TRP A 1 85 ? 8.558 -2.792 11.403 1.00 92.62 85 TRP A O 1
ATOM 648 N N . LEU A 1 86 ? 7.757 -2.688 9.315 1.00 87.00 86 LEU A N 1
ATOM 649 C CA . LEU A 1 86 ? 6.365 -2.568 9.720 1.00 87.00 86 LEU A CA 1
ATOM 650 C C . LEU A 1 86 ? 5.844 -3.859 10.357 1.00 87.00 86 LEU A C 1
ATOM 652 O O . LEU A 1 86 ? 5.190 -3.795 11.394 1.00 87.00 86 LEU A O 1
ATOM 656 N N . ALA A 1 87 ? 6.179 -5.018 9.789 1.00 86.31 87 ALA A N 1
ATOM 657 C CA . ALA A 1 87 ? 5.861 -6.320 10.366 1.00 86.31 87 ALA A CA 1
ATOM 658 C C . ALA A 1 87 ? 6.480 -6.473 11.762 1.00 86.31 87 ALA A C 1
ATOM 660 O O . ALA A 1 87 ? 5.791 -6.863 12.701 1.00 86.31 87 ALA A O 1
ATOM 661 N N . TRP A 1 88 ? 7.749 -6.084 11.919 1.00 90.38 88 TRP A N 1
ATOM 662 C CA . TRP A 1 88 ? 8.427 -6.057 13.214 1.00 90.38 88 TRP A CA 1
ATOM 663 C C . TRP A 1 88 ? 7.714 -5.144 14.218 1.00 90.38 88 TRP A C 1
ATOM 665 O O . TRP A 1 88 ? 7.450 -5.544 15.351 1.00 90.38 88 TRP A O 1
ATOM 675 N N . LYS A 1 89 ? 7.339 -3.932 13.797 1.00 85.25 89 LYS A N 1
ATOM 676 C CA . LYS A 1 89 ? 6.621 -2.975 14.645 1.00 85.25 89 LYS A CA 1
ATOM 677 C C . LYS A 1 89 ? 5.257 -3.506 15.091 1.00 85.25 89 LYS A C 1
ATOM 679 O O . LYS A 1 89 ? 4.898 -3.329 16.250 1.00 85.25 89 LYS A O 1
ATOM 684 N N . ILE A 1 90 ? 4.517 -4.162 14.196 1.00 80.56 90 ILE A N 1
ATOM 685 C CA . ILE A 1 90 ? 3.221 -4.782 14.508 1.00 80.56 90 ILE A CA 1
ATOM 686 C C . ILE A 1 90 ? 3.402 -5.963 15.471 1.00 80.56 90 ILE A C 1
ATOM 688 O O . ILE A 1 90 ? 2.640 -6.093 16.422 1.00 80.56 90 ILE A O 1
ATOM 692 N N . ALA A 1 91 ? 4.434 -6.788 15.278 1.00 84.62 91 ALA A N 1
ATOM 693 C CA . ALA A 1 91 ? 4.743 -7.894 16.186 1.00 84.62 91 ALA A CA 1
ATOM 694 C C . ALA A 1 91 ? 5.103 -7.417 17.607 1.00 84.62 91 ALA A C 1
ATOM 696 O O . ALA A 1 91 ? 4.880 -8.142 18.572 1.00 84.62 91 ALA A O 1
ATOM 697 N N . GLN A 1 92 ? 5.645 -6.201 17.740 1.00 84.94 92 GLN A N 1
ATOM 698 C CA . GLN A 1 92 ? 5.991 -5.589 19.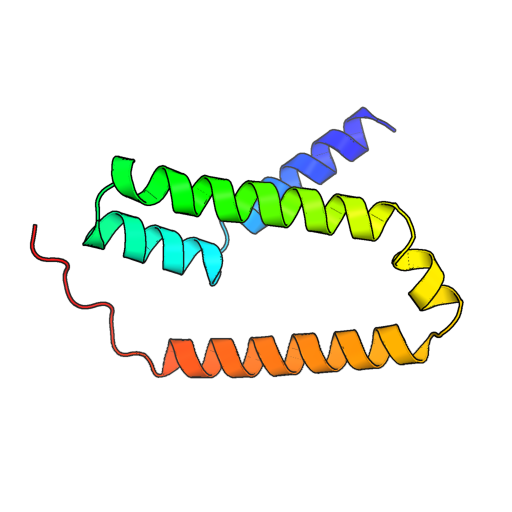028 1.00 84.94 92 GLN A CA 1
ATOM 699 C C . GLN A 1 92 ? 4.885 -4.727 19.641 1.00 84.94 92 GLN A C 1
ATOM 701 O O . GLN A 1 92 ? 4.921 -4.467 20.845 1.00 84.94 92 GLN A O 1
ATOM 706 N N . SER A 1 93 ? 3.912 -4.254 18.859 1.00 74.06 93 SER A N 1
ATOM 707 C CA . SER A 1 93 ? 2.754 -3.566 19.423 1.00 74.06 93 SER A CA 1
ATOM 708 C C . SER A 1 93 ? 1.911 -4.589 20.181 1.00 74.06 93 SER A C 1
ATOM 710 O O . SER A 1 93 ? 1.329 -5.479 19.565 1.00 74.06 93 SER A O 1
ATOM 712 N N . GLY A 1 94 ? 1.893 -4.493 21.515 1.00 64.62 94 GLY A N 1
ATOM 713 C CA . GLY A 1 94 ? 1.097 -5.364 22.383 1.00 64.62 94 GLY A CA 1
ATOM 714 C C . GLY A 1 94 ? -0.367 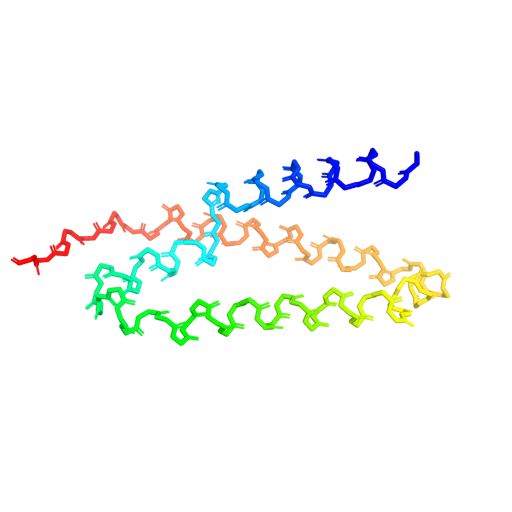-5.444 21.938 1.00 64.62 94 GLY A C 1
ATOM 715 O O . GLY A 1 94 ? -0.865 -4.528 21.280 1.00 64.62 94 GLY A O 1
ATOM 716 N N . ALA A 1 95 ? -1.027 -6.557 22.278 1.00 58.25 95 ALA A N 1
ATOM 717 C CA . ALA A 1 95 ? -2.395 -6.867 21.865 1.00 58.25 95 ALA A CA 1
ATOM 718 C C . ALA A 1 95 ? -3.308 -5.635 21.968 1.00 58.25 95 ALA A C 1
ATOM 720 O O . ALA A 1 95 ? -3.320 -4.962 23.000 1.00 58.25 95 ALA A O 1
ATOM 721 N N . LEU A 1 96 ? -4.035 -5.340 20.882 1.00 58.88 96 LEU A N 1
ATOM 722 C CA . LEU A 1 96 ? -5.037 -4.275 20.811 1.00 58.88 96 LEU A CA 1
ATOM 723 C C . LEU A 1 96 ? -5.936 -4.371 22.049 1.00 58.88 96 LEU A C 1
ATOM 725 O O . LEU A 1 96 ? -6.732 -5.301 22.158 1.00 58.88 96 LEU A O 1
ATOM 729 N N . GLY A 1 97 ? -5.750 -3.449 22.997 1.00 49.94 97 GLY A N 1
ATOM 730 C CA . GLY A 1 97 ? -6.525 -3.412 24.230 1.00 49.94 97 GLY A CA 1
ATOM 731 C C . GLY A 1 97 ? -8.011 -3.347 23.901 1.00 49.94 97 GLY A C 1
ATOM 732 O O . GLY A 1 97 ? -8.409 -2.596 23.009 1.00 49.94 97 GLY A O 1
ATOM 733 N N . GLU A 1 98 ? -8.799 -4.165 24.601 1.00 45.56 98 GLU A N 1
ATOM 734 C CA . GLU A 1 98 ? -10.253 -4.241 24.481 1.00 45.56 98 GLU A CA 1
ATOM 735 C C . GLU A 1 98 ? -10.849 -2.829 24.463 1.00 45.56 98 GLU A C 1
ATOM 737 O O . GLU A 1 98 ? -10.811 -2.095 25.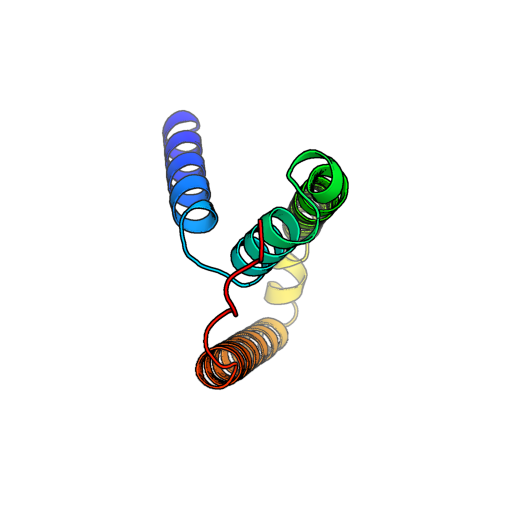456 1.00 45.56 98 GLU A O 1
ATOM 742 N N . GLY A 1 99 ? -11.367 -2.430 23.298 1.00 45.09 99 GLY A N 1
ATOM 743 C CA . GLY A 1 99 ? -12.141 -1.208 23.163 1.00 45.09 99 GLY A CA 1
ATOM 744 C C . GLY A 1 99 ? -13.350 -1.321 24.080 1.00 45.09 99 GLY A C 1
ATOM 745 O O . GLY A 1 99 ? -14.214 -2.166 23.860 1.00 45.09 99 GLY A O 1
ATOM 746 N N . ARG A 1 100 ? -13.380 -0.504 25.136 1.00 44.50 100 ARG A N 1
ATOM 747 C CA . ARG A 1 100 ? -14.530 -0.394 26.033 1.00 44.50 100 ARG A CA 1
ATOM 748 C C . ARG A 1 100 ? -15.709 0.160 25.234 1.00 44.50 100 ARG A C 1
ATOM 750 O O . ARG A 1 100 ? -15.719 1.349 24.915 1.00 44.50 100 ARG A O 1
ATOM 757 N N . ALA A 1 101 ? -16.633 -0.730 24.883 1.00 43.72 101 ALA A N 1
ATOM 758 C CA . ALA A 1 101 ? -17.990 -0.391 24.474 1.00 43.72 101 ALA A CA 1
ATOM 759 C C . ALA A 1 101 ? -18.819 0.029 25.695 1.00 43.72 101 ALA A C 1
ATOM 761 O O . ALA A 1 101 ? -18.567 -0.525 26.792 1.00 43.72 101 ALA A O 1
#

Radius of gyration: 17.42 Å; chains: 1; bounding box: 38×22×49 Å